Protein AF-A0A7C5Y2J5-F1 (afdb_monomer_lite)

pLDDT: mean 92.08, std 12.58, range [38.81, 98.62]

Secondary structure (DSSP, 8-state):
---------HHHHHHHHHHHHHHHHHHHHTTPPPPHHHHHHHHHHHHHHHHHHHHHHHHHHHHHHHHHHHHHHHHHHHHHHHHHHHHHHHHHHHHHHHHHHHHHHHHHHHHHHHHHHHHHHHHHHHH--

Foldseek 3Di:
DDDDCPPPPPVNVVVVLVVLLVVLVVCVVVVHDDDPVSVVSVVVVVVVVVVVVVVVVVVVVVVVVVVVVVVVVVVVVVVVVVVVVVVVVVVVVVVVVVVVVVVVVVVVVVVVVVVVVVVVVVVVVVVVD

Sequence (129 aa):
MTEYAHSVNIDVIGSILVGYAKKIVDKALRGETLSDWEIGFLLMETTRRILEIRLNVIEKRIGSLEEILKTRIEALEKELLSTERRIDSVEKELSAKIDSLLMRIDLIEKRIVKIEEELKRRDQEKSHS

Structure (mmCIF, N/CA/C/O backbone):
data_AF-A0A7C5Y2J5-F1
#
_entry.id   AF-A0A7C5Y2J5-F1
#
loop_
_atom_site.group_PDB
_atom_site.id
_atom_site.type_symbol
_atom_site.label_atom_id
_atom_site.label_alt_id
_atom_site.label_comp_id
_atom_site.label_asym_id
_atom_site.label_entity_id
_atom_site.label_seq_id
_atom_site.pdbx_PDB_ins_code
_atom_site.Cartn_x
_atom_site.Cartn_y
_atom_site.Cartn_z
_atom_site.occupancy
_atom_site.B_iso_or_equiv
_atom_site.auth_seq_id
_atom_site.auth_comp_id
_atom_site.auth_asym_id
_atom_site.auth_atom_id
_atom_site.pdbx_PDB_model_num
ATOM 1 N N . MET A 1 1 ? 51.098 14.872 -15.501 1.00 38.81 1 MET A N 1
ATOM 2 C CA . MET A 1 1 ? 50.510 14.685 -16.847 1.00 38.81 1 MET A CA 1
ATOM 3 C C . MET A 1 1 ? 49.154 14.018 -16.681 1.00 38.81 1 MET A C 1
ATOM 5 O O . MET A 1 1 ? 49.005 12.828 -16.911 1.00 38.81 1 MET A O 1
ATOM 9 N N . THR A 1 2 ? 48.193 14.781 -16.180 1.00 54.12 2 THR A N 1
ATOM 10 C CA . THR A 1 2 ? 46.863 14.323 -15.770 1.00 54.12 2 THR A CA 1
ATOM 11 C C . THR A 1 2 ? 45.929 15.486 -16.045 1.00 54.12 2 THR A C 1
ATOM 13 O O . THR A 1 2 ? 45.871 16.378 -15.215 1.00 54.12 2 THR A O 1
ATOM 16 N N . GLU A 1 3 ? 45.338 15.523 -17.242 1.00 46.19 3 GLU A N 1
ATOM 17 C CA . GLU A 1 3 ? 44.136 16.299 -17.612 1.00 46.19 3 GLU A CA 1
ATOM 18 C C . GLU A 1 3 ? 44.007 16.308 -19.142 1.00 46.19 3 GLU A C 1
ATOM 20 O O . GLU A 1 3 ? 44.460 17.224 -19.814 1.00 46.19 3 GLU A O 1
ATOM 25 N N . TYR A 1 4 ? 43.436 15.252 -19.726 1.00 47.38 4 TYR A N 1
ATOM 26 C CA . TYR A 1 4 ? 43.020 15.266 -21.140 1.00 47.38 4 TYR A CA 1
ATOM 27 C C . TYR A 1 4 ? 41.738 14.460 -21.393 1.00 47.38 4 TYR A C 1
ATOM 29 O O . TYR A 1 4 ? 41.468 14.039 -22.511 1.00 47.38 4 TYR A O 1
ATOM 37 N N . ALA A 1 5 ? 40.906 14.274 -20.368 1.00 44.81 5 ALA A N 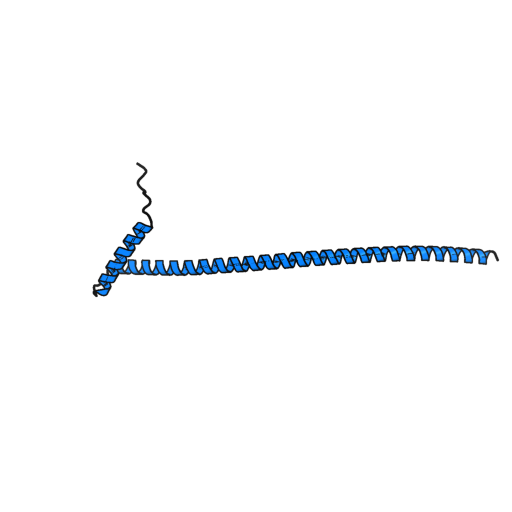1
ATOM 38 C CA . ALA A 1 5 ? 39.544 13.783 -20.548 1.00 44.81 5 ALA A CA 1
ATOM 39 C C . ALA A 1 5 ? 38.587 14.981 -20.527 1.00 44.81 5 ALA A C 1
ATOM 41 O O . ALA A 1 5 ? 37.831 15.173 -19.580 1.00 44.81 5 ALA A O 1
ATOM 42 N N . HIS A 1 6 ? 38.657 15.822 -21.565 1.00 53.53 6 HIS A N 1
ATOM 43 C CA . HIS A 1 6 ? 37.532 16.699 -21.880 1.00 53.53 6 HIS A CA 1
ATOM 44 C C . HIS A 1 6 ? 36.332 15.787 -22.138 1.00 53.53 6 HIS A C 1
ATOM 46 O O . HIS A 1 6 ? 36.401 14.901 -22.991 1.00 53.53 6 HIS A O 1
ATOM 52 N N . SER A 1 7 ? 35.267 15.966 -21.364 1.00 56.75 7 SER A N 1
ATOM 53 C CA . SER A 1 7 ? 34.000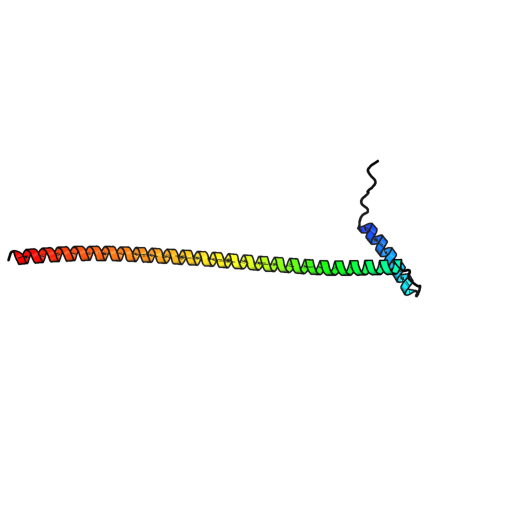 15.266 -21.532 1.00 56.75 7 SER A CA 1
ATOM 54 C C . SER A 1 7 ? 33.495 15.496 -22.953 1.00 56.75 7 SER A C 1
ATOM 56 O O . SER A 1 7 ? 32.953 16.550 -23.283 1.00 56.75 7 SER A O 1
ATOM 58 N N . VAL A 1 8 ? 33.702 14.516 -23.832 1.00 58.81 8 VAL A N 1
ATOM 59 C CA . VAL A 1 8 ? 33.073 14.542 -25.147 1.00 58.81 8 VAL A CA 1
ATOM 60 C C . VAL A 1 8 ? 31.572 14.544 -24.894 1.00 58.81 8 VAL A C 1
ATOM 62 O O . VAL A 1 8 ? 31.036 13.599 -24.314 1.00 58.81 8 VAL A O 1
ATOM 65 N N . ASN A 1 9 ? 30.906 15.634 -25.268 1.00 74.75 9 ASN A N 1
ATOM 66 C CA . ASN A 1 9 ? 29.471 15.753 -25.089 1.00 74.75 9 ASN A CA 1
ATOM 67 C C . ASN A 1 9 ? 28.784 14.632 -25.892 1.00 74.75 9 ASN A C 1
ATOM 69 O O . ASN A 1 9 ? 29.042 14.460 -27.087 1.00 74.75 9 ASN A O 1
ATOM 73 N N . ILE A 1 10 ? 27.925 13.867 -25.218 1.00 74.12 10 ILE A N 1
ATOM 74 C CA . ILE A 1 10 ? 27.131 12.773 -25.788 1.00 74.12 10 ILE A CA 1
ATOM 75 C C . ILE A 1 10 ? 26.363 13.245 -27.036 1.00 74.12 10 ILE A C 1
ATOM 77 O O . ILE A 1 10 ? 26.262 12.495 -28.007 1.00 74.12 10 ILE A O 1
ATOM 81 N N . ASP A 1 11 ? 25.936 14.509 -27.071 1.00 79.69 11 ASP A N 1
ATOM 82 C CA . ASP A 1 11 ? 25.232 15.118 -28.206 1.00 79.69 11 ASP A CA 1
ATOM 83 C C . ASP A 1 11 ? 26.109 15.227 -29.466 1.00 79.69 11 ASP A C 1
ATOM 85 O O . ASP A 1 11 ? 25.640 15.052 -30.597 1.00 79.69 11 ASP A O 1
ATOM 89 N N . VAL A 1 12 ? 27.410 15.478 -29.284 1.00 88.25 12 VAL A N 1
ATOM 90 C CA . VAL A 1 12 ? 28.382 15.564 -30.385 1.00 88.25 12 VAL A CA 1
ATOM 91 C C . VAL A 1 12 ? 28.640 14.175 -30.963 1.00 88.25 12 VAL A C 1
ATOM 93 O O . VAL A 1 12 ? 28.632 14.006 -32.183 1.00 88.25 12 VAL A O 1
ATOM 96 N N . ILE A 1 13 ? 28.795 13.162 -30.104 1.00 85.88 13 ILE A N 1
ATOM 97 C CA . ILE A 1 13 ? 28.926 11.761 -30.535 1.00 85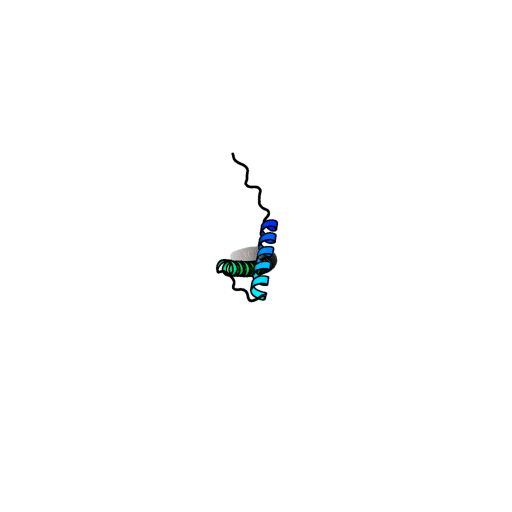.88 13 ILE A CA 1
ATOM 98 C C . ILE A 1 13 ? 27.660 11.322 -31.278 1.00 85.88 13 ILE A C 1
ATOM 100 O O . ILE A 1 13 ? 27.760 10.773 -32.374 1.00 85.88 13 ILE A O 1
ATOM 104 N N . GLY A 1 14 ? 26.477 11.623 -30.738 1.00 84.88 14 GLY A N 1
ATOM 105 C CA . GLY A 1 14 ? 25.197 11.309 -31.374 1.00 84.88 14 GLY A CA 1
ATOM 106 C C . GLY A 1 14 ? 25.076 11.911 -32.774 1.00 84.88 14 GLY A C 1
ATOM 107 O O . GLY A 1 14 ? 24.752 11.203 -33.727 1.00 84.88 14 GLY A O 1
ATOM 108 N N . SER A 1 15 ? 25.429 13.189 -32.932 1.00 88.75 15 SER A N 1
ATOM 109 C CA . SER A 1 15 ? 25.400 13.878 -34.230 1.00 88.75 15 SER A CA 1
ATOM 110 C C . SER A 1 15 ? 26.333 13.233 -35.264 1.00 88.75 15 SER A C 1
ATOM 112 O O . SER A 1 15 ? 25.963 13.077 -36.431 1.00 88.75 15 SER A O 1
ATOM 114 N N . ILE A 1 16 ? 27.527 12.803 -34.839 1.00 90.19 16 ILE A N 1
ATOM 115 C CA . ILE A 1 16 ? 28.478 12.083 -35.699 1.00 90.19 16 ILE A CA 1
ATOM 116 C C . ILE A 1 16 ? 27.899 10.726 -36.118 1.00 90.19 16 ILE A C 1
ATOM 118 O O . ILE A 1 16 ? 27.897 10.409 -37.310 1.00 90.19 16 ILE A O 1
ATOM 122 N N . LEU A 1 17 ? 27.371 9.944 -35.171 1.00 88.50 17 LEU A N 1
ATOM 123 C CA . LEU A 1 17 ? 26.793 8.622 -35.441 1.00 88.50 17 LEU A CA 1
ATOM 124 C C . LEU A 1 17 ? 25.600 8.711 -36.404 1.00 88.50 17 LEU A C 1
ATOM 126 O O . LEU A 1 17 ? 25.526 7.925 -37.347 1.00 88.50 17 LEU A O 1
ATOM 130 N N . VAL A 1 18 ? 24.724 9.708 -36.245 1.00 89.69 18 VAL A N 1
ATOM 131 C CA . VAL A 1 18 ? 23.612 9.973 -37.178 1.00 89.69 18 VAL A CA 1
ATOM 132 C C . VAL A 1 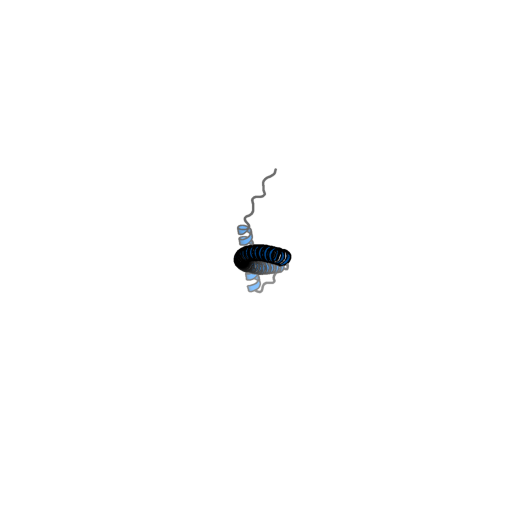18 ? 24.131 10.284 -38.584 1.00 89.69 18 VAL A C 1
ATOM 134 O O . VAL A 1 18 ? 23.600 9.775 -39.574 1.00 89.69 18 VAL A O 1
ATOM 137 N N . GLY A 1 19 ? 25.201 11.077 -38.690 1.00 91.81 19 GLY A N 1
ATOM 138 C CA . GLY A 1 19 ? 25.852 11.368 -39.966 1.00 91.81 19 GLY A CA 1
ATOM 139 C C . GLY A 1 19 ? 26.390 10.114 -40.665 1.00 91.81 19 GLY A C 1
ATOM 140 O O . GLY A 1 19 ? 26.216 9.964 -41.877 1.00 91.81 19 GLY A O 1
ATOM 141 N N . TYR A 1 20 ? 27.004 9.192 -39.918 1.00 92.94 20 TYR A N 1
ATOM 142 C CA . TYR A 1 20 ? 27.466 7.907 -40.455 1.00 92.94 20 TYR A CA 1
ATOM 143 C C . TYR A 1 20 ? 26.308 6.982 -40.833 1.00 92.94 20 TYR A C 1
ATOM 145 O O . TYR A 1 20 ? 26.324 6.426 -41.930 1.00 92.94 20 TYR A O 1
ATOM 153 N N . ALA A 1 21 ? 25.275 6.882 -39.993 1.00 91.62 21 ALA A N 1
ATOM 154 C CA . ALA A 1 21 ? 24.073 6.106 -40.288 1.00 91.62 21 ALA A CA 1
ATOM 155 C C . ALA A 1 21 ? 23.454 6.52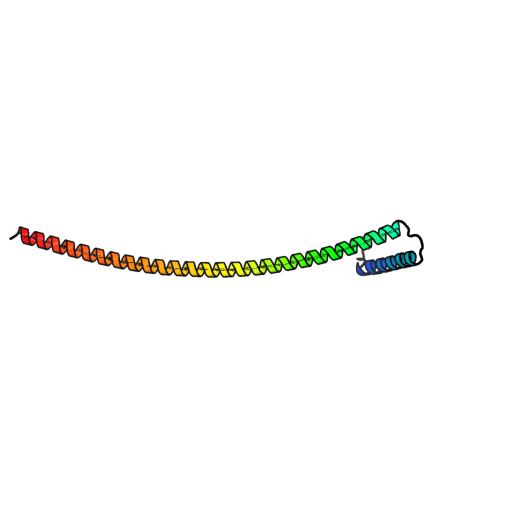6 -41.625 1.00 91.62 21 ALA A C 1
ATOM 157 O O . ALA A 1 21 ? 23.166 5.680 -42.469 1.00 91.62 21 ALA A O 1
ATOM 158 N N . LYS A 1 22 ? 23.330 7.840 -41.860 1.00 94.75 22 LYS A N 1
ATOM 159 C CA . LYS A 1 22 ? 22.797 8.382 -43.113 1.00 94.75 22 LYS A CA 1
ATOM 160 C C . LYS A 1 22 ? 23.631 7.964 -44.325 1.00 94.75 22 LYS A C 1
ATOM 162 O O . LYS A 1 22 ? 23.071 7.495 -45.306 1.00 94.75 22 LYS A O 1
ATOM 167 N N . LYS A 1 23 ? 24.962 8.059 -44.242 1.00 95.56 23 LYS A N 1
ATOM 168 C CA . LYS A 1 23 ? 25.859 7.639 -45.335 1.00 95.56 23 LYS A CA 1
ATOM 169 C C . LYS A 1 23 ? 25.717 6.152 -45.667 1.00 95.56 23 LYS A C 1
ATOM 171 O O . LYS A 1 23 ? 25.707 5.797 -46.843 1.00 95.56 23 LYS A O 1
ATOM 176 N N . ILE A 1 24 ? 25.597 5.305 -44.644 1.00 95.62 24 ILE A N 1
ATOM 177 C CA . ILE A 1 24 ? 25.411 3.857 -44.802 1.00 95.62 24 ILE A CA 1
ATOM 178 C C . ILE A 1 24 ? 24.061 3.562 -45.465 1.00 95.62 24 ILE A C 1
ATOM 180 O O . ILE A 1 24 ? 23.989 2.765 -46.398 1.00 95.62 24 ILE A O 1
ATOM 184 N N . VAL A 1 25 ? 22.995 4.239 -45.030 1.00 93.25 25 VAL A N 1
ATOM 185 C CA . VAL A 1 25 ? 21.662 4.098 -45.631 1.00 93.25 25 VAL A CA 1
ATOM 186 C C . VAL A 1 25 ? 21.663 4.568 -47.085 1.00 93.25 25 VAL A C 1
ATOM 188 O O . VAL A 1 25 ? 21.172 3.851 -47.949 1.00 93.25 25 VAL A O 1
ATOM 191 N N . ASP A 1 26 ? 22.267 5.717 -47.387 1.00 96.38 26 ASP A N 1
ATOM 192 C CA . ASP A 1 26 ? 22.358 6.235 -48.756 1.00 96.38 26 ASP A CA 1
ATOM 193 C C . ASP A 1 26 ? 23.134 5.274 -49.673 1.00 96.38 26 ASP A C 1
ATOM 195 O O . ASP A 1 26 ? 22.769 5.087 -50.832 1.00 96.38 26 ASP A O 1
ATOM 199 N N . LYS A 1 27 ? 24.192 4.638 -49.155 1.00 96.38 27 LYS A N 1
ATOM 200 C CA . LYS A 1 27 ? 24.947 3.586 -49.850 1.00 96.38 27 LYS A CA 1
ATOM 201 C C . LYS A 1 27 ? 24.070 2.367 -50.151 1.00 96.38 27 LYS A C 1
ATOM 203 O O . LYS A 1 27 ? 24.030 1.914 -51.293 1.00 96.38 27 LYS A O 1
ATOM 208 N N . ALA A 1 28 ? 23.310 1.897 -49.163 1.00 93.44 28 ALA A N 1
ATOM 209 C CA . ALA A 1 28 ? 22.368 0.794 -49.343 1.00 93.44 28 ALA A CA 1
ATOM 210 C C . ALA A 1 28 ? 21.274 1.124 -50.377 1.00 93.44 28 ALA A C 1
ATOM 212 O O . ALA A 1 28 ? 20.955 0.294 -51.225 1.00 93.44 28 ALA A O 1
ATOM 213 N N . LEU A 1 29 ? 20.739 2.352 -50.357 1.00 95.50 29 LEU A N 1
ATOM 214 C CA . LEU A 1 29 ? 19.722 2.820 -51.309 1.00 95.50 29 LEU A CA 1
ATOM 215 C C . LEU A 1 29 ? 20.234 2.889 -52.753 1.00 95.50 29 LEU A C 1
ATOM 217 O O . LEU A 1 29 ? 19.450 2.730 -53.686 1.00 95.50 29 LEU A O 1
ATOM 221 N N . ARG A 1 30 ? 21.540 3.094 -52.950 1.00 96.88 30 ARG A N 1
ATOM 222 C CA . ARG A 1 30 ? 22.186 3.024 -54.270 1.00 96.88 30 ARG A CA 1
ATOM 223 C C . ARG A 1 30 ? 22.443 1.590 -54.752 1.00 96.88 30 ARG A C 1
ATOM 225 O O . ARG A 1 30 ? 22.931 1.417 -55.864 1.00 96.88 30 ARG A O 1
ATOM 232 N N . GLY A 1 31 ? 22.112 0.573 -53.952 1.00 95.06 31 GLY A N 1
ATOM 233 C CA . GLY A 1 31 ? 22.337 -0.839 -54.279 1.00 95.06 31 GLY A CA 1
ATOM 234 C C . GLY A 1 31 ? 23.783 -1.302 -54.078 1.00 95.06 31 GLY A C 1
ATOM 235 O O . GLY A 1 31 ? 24.154 -2.373 -54.555 1.00 95.06 31 GLY A O 1
ATOM 236 N N . GLU A 1 32 ? 24.611 -0.513 -53.391 1.00 96.31 32 GLU A N 1
ATOM 237 C CA . GLU A 1 32 ? 25.985 -0.893 -53.065 1.00 96.31 32 GLU A CA 1
ATOM 238 C C . GLU A 1 32 ? 26.009 -1.900 -51.901 1.00 96.31 32 GLU A C 1
ATOM 240 O O . GLU A 1 32 ? 25.225 -1.808 -50.953 1.00 96.31 32 GLU A O 1
ATOM 245 N N . THR A 1 33 ? 26.949 -2.848 -51.930 1.00 94.69 33 THR A N 1
ATOM 246 C CA . THR A 1 33 ? 27.118 -3.825 -50.846 1.00 94.69 33 THR A CA 1
ATOM 247 C C . THR A 1 33 ? 27.620 -3.148 -49.570 1.00 94.69 33 THR A C 1
ATOM 249 O O . THR A 1 33 ? 28.621 -2.421 -49.590 1.00 94.69 33 THR A O 1
ATOM 252 N N . LEU A 1 34 ? 26.957 -3.424 -48.448 1.00 96.19 34 LEU A N 1
ATOM 253 C CA . LEU A 1 34 ? 27.415 -3.006 -47.126 1.00 96.19 34 LEU A CA 1
ATOM 254 C C . LEU A 1 34 ? 28.487 -3.962 -46.597 1.00 96.19 34 LEU A C 1
ATOM 256 O O . LEU A 1 34 ? 28.400 -5.171 -46.785 1.00 96.19 34 LEU A O 1
ATOM 260 N N . SER A 1 35 ? 29.484 -3.407 -45.917 1.00 96.25 35 SER A N 1
ATOM 261 C CA . SER A 1 35 ? 30.465 -4.172 -45.147 1.00 96.25 35 SER A CA 1
ATOM 262 C C . SER A 1 35 ? 29.864 -4.721 -43.850 1.00 96.25 35 SER A C 1
ATOM 264 O O . SER A 1 35 ? 28.908 -4.162 -43.309 1.00 96.25 35 SER A O 1
ATOM 266 N N . ASP A 1 36 ? 30.481 -5.766 -43.298 1.00 96.19 36 ASP A N 1
ATOM 267 C CA . ASP A 1 36 ? 30.058 -6.386 -42.035 1.00 96.19 36 ASP A CA 1
ATOM 268 C C . ASP A 1 36 ? 29.993 -5.381 -40.873 1.00 96.19 36 ASP A C 1
ATOM 270 O O . ASP A 1 36 ? 29.094 -5.450 -40.037 1.00 96.19 36 ASP A O 1
ATOM 274 N N . TRP A 1 37 ? 30.899 -4.396 -40.843 1.00 95.06 37 TRP A N 1
ATOM 275 C CA . TRP A 1 37 ? 30.865 -3.314 -39.855 1.00 95.06 37 TRP A CA 1
ATOM 276 C C . TRP A 1 37 ? 29.686 -2.358 -40.070 1.00 95.06 37 TRP A C 1
ATOM 278 O O . TRP A 1 37 ? 29.045 -1.965 -39.100 1.00 95.06 37 TRP A O 1
ATOM 288 N N . GLU A 1 38 ? 29.375 -1.981 -41.315 1.00 94.62 38 GLU A N 1
ATOM 289 C CA . GLU A 1 38 ? 28.213 -1.132 -41.620 1.00 94.62 38 GLU A CA 1
ATOM 290 C C . GLU A 1 38 ? 26.905 -1.832 -41.222 1.00 94.62 38 GLU A C 1
ATOM 292 O O . GLU A 1 38 ? 26.017 -1.205 -40.643 1.00 94.62 38 GLU A O 1
ATOM 297 N N . ILE A 1 39 ? 26.815 -3.145 -41.453 1.00 94.75 39 ILE A N 1
ATOM 298 C CA . ILE A 1 39 ? 25.694 -3.977 -40.997 1.00 94.75 39 ILE A CA 1
ATOM 299 C C . ILE A 1 39 ? 25.658 -4.035 -39.464 1.00 94.75 39 ILE A C 1
ATOM 301 O O . ILE A 1 39 ? 24.611 -3.790 -38.865 1.00 94.75 39 ILE A O 1
ATOM 305 N N . GLY A 1 40 ? 26.795 -4.306 -38.816 1.00 94.25 40 GLY A N 1
ATOM 306 C CA . GLY A 1 40 ? 26.916 -4.334 -37.357 1.00 94.25 40 GLY A CA 1
ATOM 307 C C . GLY A 1 40 ? 26.511 -3.010 -36.707 1.00 94.25 40 GLY A C 1
ATOM 308 O O . GLY A 1 40 ? 25.751 -3.001 -35.741 1.00 94.25 40 GLY A O 1
ATOM 309 N N . PHE A 1 41 ? 26.930 -1.887 -37.289 1.00 93.81 41 PHE A N 1
ATOM 310 C CA . PHE A 1 41 ? 26.535 -0.550 -36.865 1.00 93.81 41 PHE A CA 1
ATOM 311 C C . PHE A 1 41 ? 25.014 -0.351 -36.953 1.00 93.81 41 PHE A C 1
ATOM 313 O O . PHE A 1 41 ? 24.401 0.093 -35.983 1.00 93.81 41 PHE A O 1
ATOM 320 N N . LEU A 1 42 ? 24.380 -0.726 -38.071 1.00 92.38 42 LEU A N 1
ATOM 321 C CA . LEU A 1 42 ? 22.922 -0.629 -38.217 1.00 92.38 42 LEU A CA 1
ATOM 322 C C . LEU A 1 42 ? 22.171 -1.531 -37.224 1.00 92.38 42 LEU A C 1
ATOM 324 O O . LEU A 1 42 ? 21.136 -1.124 -36.689 1.00 92.38 42 LEU A O 1
ATOM 328 N N . LEU A 1 43 ? 22.686 -2.731 -36.941 1.00 92.69 43 LEU A N 1
ATOM 329 C CA . LEU A 1 43 ? 22.126 -3.633 -35.929 1.00 92.69 43 LEU A CA 1
ATOM 330 C C . LEU A 1 43 ? 22.234 -3.039 -34.521 1.00 92.69 43 LEU A C 1
ATOM 332 O O . LEU A 1 43 ? 21.260 -3.081 -33.763 1.00 92.69 43 LEU A O 1
ATOM 336 N N . MET A 1 44 ? 23.384 -2.456 -34.174 1.00 92.00 44 MET A N 1
ATOM 337 C CA . MET A 1 44 ? 23.586 -1.772 -32.895 1.00 92.00 44 MET A CA 1
ATOM 338 C C . MET A 1 44 ? 22.650 -0.573 -32.753 1.00 92.00 44 MET A C 1
ATOM 340 O O . MET A 1 44 ? 21.999 -0.438 -31.720 1.00 92.00 44 MET A O 1
ATOM 344 N N . GLU A 1 45 ? 22.514 0.251 -33.792 1.00 87.88 45 GLU A N 1
ATOM 345 C CA . GLU A 1 45 ? 21.633 1.422 -33.780 1.00 87.88 45 GLU A CA 1
ATOM 346 C C . GLU A 1 45 ? 20.152 1.024 -33.674 1.00 87.88 45 GLU A C 1
ATOM 348 O O . GLU A 1 45 ? 19.391 1.598 -32.892 1.00 87.88 45 GLU A O 1
ATOM 353 N N . THR A 1 46 ? 19.749 -0.030 -34.388 1.00 90.75 46 THR A N 1
ATOM 354 C CA . THR A 1 46 ? 18.399 -0.603 -34.281 1.00 90.75 46 THR A CA 1
ATOM 355 C C . THR A 1 46 ? 18.139 -1.126 -32.870 1.00 90.75 46 THR A C 1
ATOM 357 O O . THR A 1 46 ? 17.107 -0.822 -32.270 1.00 90.75 46 THR A O 1
ATOM 360 N N . THR A 1 47 ? 19.091 -1.871 -32.305 1.00 93.12 47 THR A N 1
ATOM 361 C CA . THR A 1 47 ? 18.987 -2.418 -30.947 1.00 93.12 47 THR A CA 1
ATOM 362 C C . THR A 1 47 ? 18.918 -1.300 -29.908 1.00 93.12 47 THR A C 1
ATOM 364 O O . THR A 1 47 ? 18.053 -1.342 -29.034 1.00 93.12 47 THR A O 1
ATOM 367 N N . ARG A 1 48 ? 19.755 -0.260 -30.035 1.00 92.31 48 ARG A N 1
ATOM 368 C CA . ARG A 1 48 ? 19.737 0.938 -29.182 1.00 92.31 48 ARG A CA 1
ATOM 369 C C . ARG A 1 48 ? 18.355 1.589 -29.186 1.00 92.31 48 ARG A C 1
ATOM 371 O O . ARG A 1 48 ? 17.792 1.826 -28.120 1.00 92.31 48 ARG A O 1
ATOM 378 N N . ARG A 1 49 ? 17.772 1.804 -30.370 1.00 91.12 49 ARG A N 1
ATOM 379 C CA . ARG A 1 49 ? 16.435 2.396 -30.520 1.00 91.12 49 ARG A CA 1
ATOM 380 C C . ARG A 1 49 ? 15.332 1.524 -29.918 1.00 91.12 49 ARG A C 1
ATOM 382 O O . ARG A 1 49 ? 14.423 2.043 -29.276 1.00 91.12 49 ARG A O 1
ATOM 389 N N . ILE A 1 50 ? 15.403 0.204 -30.092 1.00 95.75 50 ILE A N 1
ATOM 390 C CA . ILE A 1 50 ? 14.454 -0.733 -29.469 1.00 95.75 50 ILE A CA 1
ATOM 391 C C . ILE A 1 50 ? 14.557 -0.670 -27.940 1.00 95.75 50 ILE A C 1
ATOM 393 O O . ILE A 1 50 ? 13.528 -0.645 -27.264 1.00 95.75 50 ILE A O 1
ATOM 397 N N . LEU A 1 51 ? 15.773 -0.633 -27.388 1.00 97.88 51 LEU A N 1
ATOM 398 C CA . LEU A 1 51 ? 15.988 -0.511 -25.945 1.00 97.88 51 LEU A CA 1
ATOM 399 C C . LEU A 1 51 ? 15.420 0.800 -25.401 1.00 97.88 51 LEU A C 1
ATOM 401 O O . LEU A 1 51 ? 14.707 0.769 -24.405 1.00 97.88 51 LEU A O 1
ATOM 405 N N . GLU A 1 52 ? 15.652 1.918 -26.086 1.00 95.31 52 GLU A N 1
ATOM 406 C CA . GLU A 1 52 ? 15.102 3.230 -25.729 1.00 95.31 52 GLU A CA 1
ATOM 407 C C . GLU A 1 52 ? 13.564 3.213 -25.689 1.00 95.31 52 GLU A C 1
ATOM 409 O O . GLU A 1 52 ? 12.950 3.652 -24.719 1.00 95.31 52 GLU A O 1
ATOM 414 N N . ILE A 1 53 ? 12.919 2.610 -26.694 1.00 96.88 53 ILE A N 1
ATOM 415 C CA . ILE A 1 53 ? 11.459 2.436 -26.709 1.00 96.88 53 ILE A CA 1
ATOM 416 C C . ILE A 1 53 ? 10.995 1.583 -25.521 1.00 96.88 53 ILE A C 1
ATOM 418 O O . ILE A 1 53 ? 10.033 1.944 -24.843 1.00 96.88 53 ILE A O 1
ATOM 422 N N . ARG A 1 54 ? 11.659 0.451 -25.250 1.00 98.00 54 ARG A N 1
ATOM 423 C CA . ARG A 1 54 ? 11.284 -0.436 -24.137 1.00 98.00 54 ARG A CA 1
ATOM 424 C C . ARG A 1 54 ? 11.474 0.236 -22.780 1.00 98.00 54 ARG A C 1
ATOM 426 O O . ARG A 1 54 ? 10.617 0.051 -21.921 1.00 98.00 54 ARG A O 1
ATOM 433 N N . LEU A 1 55 ? 12.539 1.016 -22.601 1.00 98.19 55 LEU A N 1
ATOM 434 C CA . LEU A 1 55 ? 12.782 1.802 -21.390 1.00 98.19 55 LEU A CA 1
ATOM 435 C C . LEU A 1 55 ? 11.671 2.828 -21.175 1.00 98.19 55 LEU A C 1
ATOM 437 O O . LEU A 1 55 ? 11.028 2.792 -20.133 1.00 98.19 55 LEU A O 1
ATOM 441 N N . ASN A 1 56 ? 11.335 3.616 -22.198 1.00 97.88 56 ASN A N 1
ATOM 442 C CA . ASN A 1 56 ? 10.230 4.578 -22.133 1.00 97.88 56 ASN A CA 1
ATOM 443 C C . ASN A 1 56 ? 8.889 3.914 -21.759 1.00 97.88 56 ASN A C 1
ATOM 445 O O . ASN A 1 56 ? 8.076 4.475 -21.022 1.00 97.88 56 ASN A O 1
ATOM 449 N N . VAL A 1 57 ? 8.622 2.707 -22.271 1.00 98.31 57 VAL A N 1
ATOM 450 C CA . VAL A 1 57 ? 7.422 1.934 -21.904 1.00 98.31 57 VAL A CA 1
ATOM 451 C C . VAL A 1 57 ? 7.479 1.473 -20.447 1.00 98.31 57 VAL A C 1
ATOM 453 O O . VAL A 1 57 ? 6.464 1.527 -19.752 1.00 98.31 57 VAL A O 1
ATOM 456 N N . ILE A 1 58 ? 8.639 1.010 -19.977 1.00 98.31 58 ILE A N 1
ATOM 457 C CA . ILE A 1 58 ? 8.838 0.582 -18.587 1.00 98.31 58 ILE A CA 1
ATOM 458 C C . ILE A 1 58 ? 8.665 1.766 -17.633 1.00 98.31 58 ILE A C 1
ATOM 460 O O . ILE A 1 58 ? 7.905 1.637 -16.680 1.00 98.31 58 ILE A O 1
ATOM 464 N N . GLU A 1 59 ? 9.271 2.918 -17.916 1.00 98.44 59 GLU A N 1
ATOM 465 C CA . GLU A 1 59 ? 9.127 4.142 -17.117 1.00 98.44 59 GLU A CA 1
ATOM 466 C C . GLU A 1 59 ? 7.660 4.554 -16.976 1.00 98.44 59 GLU A C 1
ATOM 468 O O . GLU A 1 59 ? 7.172 4.759 -15.867 1.00 98.44 59 GLU A O 1
ATOM 473 N N . LYS A 1 60 ? 6.904 4.568 -18.083 1.00 98.25 60 LYS A N 1
ATOM 474 C CA . LYS A 1 60 ? 5.461 4.862 -18.052 1.00 98.25 60 LYS A CA 1
ATOM 475 C C . LYS A 1 60 ? 4.671 3.867 -17.202 1.00 98.25 60 LYS A C 1
ATOM 477 O O . LYS A 1 60 ? 3.746 4.261 -16.490 1.00 98.25 60 LYS A O 1
ATOM 482 N N . ARG A 1 61 ? 5.006 2.575 -17.283 1.00 98.38 61 ARG A N 1
ATOM 483 C CA . ARG A 1 61 ? 4.361 1.531 -16.471 1.00 98.38 61 ARG A CA 1
ATOM 484 C C . ARG A 1 61 ? 4.691 1.687 -14.991 1.00 98.38 61 ARG A C 1
ATOM 486 O O . ARG A 1 61 ? 3.789 1.520 -14.180 1.00 98.38 61 ARG A O 1
ATOM 493 N N . ILE A 1 62 ? 5.939 2.010 -14.658 1.00 98.44 62 ILE A N 1
ATOM 494 C CA . ILE A 1 62 ? 6.368 2.277 -13.282 1.00 98.44 62 ILE A CA 1
ATOM 495 C C . ILE A 1 62 ? 5.605 3.483 -12.733 1.00 98.44 62 ILE A C 1
ATOM 497 O O . ILE A 1 62 ? 4.921 3.325 -11.730 1.00 98.44 62 ILE A O 1
ATOM 501 N N . GLY A 1 63 ? 5.584 4.614 -13.444 1.00 98.44 63 GLY A N 1
ATOM 502 C CA . GLY A 1 63 ? 4.836 5.796 -12.999 1.00 98.44 63 GLY A CA 1
ATOM 503 C C . GLY A 1 63 ? 3.334 5.531 -12.829 1.00 98.44 63 GLY A C 1
ATOM 504 O O . GLY A 1 63 ? 2.719 5.975 -11.865 1.00 98.44 63 GLY A O 1
ATOM 505 N N . SER A 1 64 ? 2.734 4.721 -13.709 1.00 98.31 64 SER A N 1
ATOM 506 C CA . SER A 1 64 ? 1.327 4.312 -13.553 1.00 98.31 64 SER A CA 1
ATOM 507 C C . SER A 1 64 ? 1.105 3.449 -12.304 1.00 98.31 64 SER A C 1
ATOM 509 O O . SER A 1 64 ? 0.093 3.596 -11.623 1.00 98.31 64 SER A O 1
ATOM 511 N N . LEU A 1 65 ? 2.031 2.533 -11.999 1.00 98.56 65 LEU A N 1
ATOM 512 C CA . LEU A 1 65 ? 1.963 1.697 -10.799 1.00 98.56 65 LEU A CA 1
ATOM 513 C C . LEU A 1 65 ? 2.151 2.522 -9.523 1.00 98.56 65 LEU A C 1
ATOM 515 O O . LEU A 1 65 ? 1.447 2.269 -8.548 1.00 98.56 65 LEU A O 1
ATOM 519 N N . GLU A 1 66 ? 3.050 3.504 -9.533 1.00 98.56 66 GLU A N 1
ATOM 520 C CA . GLU A 1 66 ? 3.271 4.424 -8.413 1.00 98.56 66 GLU A CA 1
ATOM 521 C C . GLU A 1 66 ? 2.000 5.213 -8.079 1.00 98.56 66 GLU A C 1
ATOM 523 O O . GLU A 1 66 ? 1.569 5.213 -6.926 1.00 98.56 66 GLU A O 1
ATOM 528 N N . GLU A 1 67 ? 1.332 5.791 -9.081 1.00 98.50 67 GLU A N 1
ATOM 529 C CA . GLU A 1 67 ? 0.074 6.524 -8.880 1.00 98.50 67 GLU A CA 1
ATOM 530 C C . GLU A 1 67 ? -1.064 5.620 -8.375 1.00 98.50 67 GLU A C 1
ATOM 532 O O . GLU A 1 67 ? -1.816 5.993 -7.468 1.00 98.50 67 GLU A O 1
ATOM 537 N N . ILE A 1 68 ? -1.174 4.395 -8.906 1.00 98.50 68 ILE A N 1
ATOM 538 C CA . ILE A 1 68 ? -2.152 3.408 -8.420 1.00 98.50 68 ILE A CA 1
ATOM 539 C C . ILE A 1 68 ? -1.880 3.057 -6.955 1.00 98.50 68 ILE A C 1
ATOM 541 O O . ILE A 1 68 ? -2.813 3.012 -6.151 1.00 98.50 68 ILE A O 1
ATOM 545 N N . LEU A 1 69 ? -0.622 2.792 -6.596 1.00 98.56 69 LEU A N 1
ATOM 546 C CA . LEU A 1 69 ? -0.249 2.447 -5.226 1.00 98.56 69 LEU A CA 1
ATOM 547 C C . LEU A 1 69 ? -0.520 3.604 -4.269 1.00 98.56 69 LEU A C 1
ATOM 549 O O . LEU A 1 69 ? -1.142 3.381 -3.234 1.00 98.56 69 LEU A O 1
ATOM 553 N N . LYS A 1 70 ? -0.145 4.829 -4.643 1.00 98.62 70 LYS A N 1
ATOM 554 C CA . LYS A 1 70 ? -0.433 6.039 -3.867 1.00 98.62 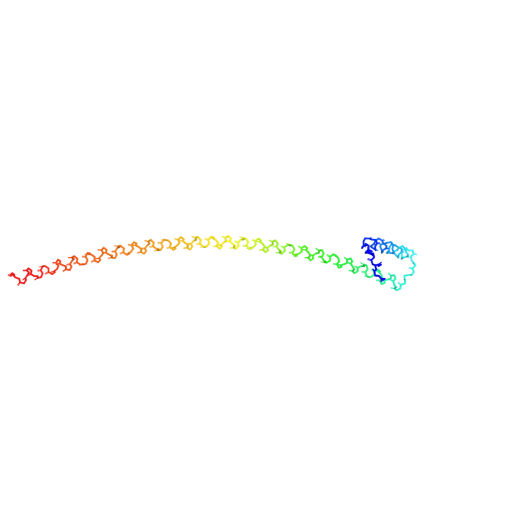70 LYS A CA 1
ATOM 555 C C . LYS A 1 70 ? -1.931 6.194 -3.605 1.00 98.62 70 LYS A C 1
ATOM 557 O O . LYS A 1 70 ? -2.344 6.306 -2.456 1.00 98.62 70 LYS A O 1
ATOM 562 N N . THR A 1 71 ? -2.750 6.081 -4.650 1.00 98.44 71 THR A N 1
ATOM 563 C CA . THR A 1 71 ? -4.214 6.178 -4.535 1.00 98.44 71 THR A CA 1
ATOM 564 C C . THR A 1 71 ? -4.788 5.102 -3.607 1.00 98.44 71 THR A C 1
ATOM 566 O O . THR A 1 71 ? -5.676 5.376 -2.800 1.00 98.44 71 THR A O 1
ATOM 569 N N . ARG A 1 72 ? -4.286 3.861 -3.695 1.00 98.50 72 ARG A N 1
ATOM 570 C CA . ARG A 1 72 ? -4.734 2.763 -2.822 1.00 98.50 72 ARG A CA 1
ATOM 571 C C . ARG A 1 72 ? -4.322 2.974 -1.369 1.00 98.50 72 ARG A C 1
ATOM 573 O O . ARG A 1 72 ? -5.116 2.656 -0.489 1.00 98.50 72 ARG A O 1
ATOM 580 N N . ILE A 1 73 ? -3.124 3.497 -1.119 1.00 98.62 73 ILE A N 1
ATOM 581 C CA . ILE A 1 73 ? -2.656 3.823 0.233 1.00 98.62 73 ILE A CA 1
ATOM 582 C C . ILE A 1 73 ? -3.547 4.908 0.843 1.00 98.62 73 ILE A C 1
ATOM 584 O O . ILE A 1 73 ? -4.096 4.692 1.917 1.00 98.62 73 ILE A O 1
ATOM 588 N N . GLU A 1 74 ? -3.800 6.005 0.125 1.00 98.50 74 GLU A N 1
ATOM 589 C CA . GLU A 1 74 ? -4.676 7.085 0.602 1.00 98.50 74 GLU A CA 1
ATOM 590 C C . GLU A 1 74 ? -6.110 6.600 0.893 1.00 98.50 74 GLU A C 1
ATOM 592 O O . GLU A 1 74 ? -6.762 7.065 1.831 1.00 98.50 74 GLU A O 1
ATOM 597 N N . ALA A 1 75 ? -6.629 5.664 0.090 1.00 98.38 75 ALA A N 1
ATOM 598 C CA . ALA A 1 75 ? -7.935 5.056 0.333 1.00 98.38 75 ALA A CA 1
ATOM 599 C C . ALA A 1 75 ? -7.939 4.205 1.614 1.00 98.38 75 ALA A C 1
ATOM 601 O O . ALA A 1 75 ? -8.832 4.366 2.448 1.00 98.38 75 ALA A O 1
ATOM 602 N N . LEU A 1 76 ? -6.923 3.355 1.800 1.00 98.56 76 LEU A N 1
ATOM 603 C CA . LEU A 1 76 ? -6.777 2.521 2.996 1.00 98.56 76 LEU A CA 1
ATOM 604 C C . LEU A 1 76 ? -6.598 3.361 4.266 1.00 98.56 76 LEU A C 1
ATOM 606 O O . LEU A 1 76 ? -7.197 3.046 5.290 1.00 98.56 76 LEU A O 1
ATOM 610 N N . GLU A 1 77 ? -5.837 4.455 4.206 1.00 98.50 77 GLU A N 1
ATOM 611 C CA . GLU A 1 77 ? -5.679 5.388 5.329 1.00 98.50 77 GLU A CA 1
ATOM 612 C C . GLU A 1 77 ? -7.023 6.000 5.750 1.00 98.50 77 GLU A C 1
ATOM 614 O O . GLU A 1 77 ? -7.341 6.064 6.939 1.00 98.50 77 GLU A O 1
ATOM 619 N N . LYS A 1 78 ? -7.863 6.402 4.787 1.00 98.38 78 LYS A N 1
ATOM 620 C CA . LYS A 1 78 ? -9.205 6.936 5.077 1.00 98.38 78 LYS A CA 1
ATOM 621 C C . LYS A 1 78 ? -10.128 5.885 5.688 1.00 98.38 78 LYS A C 1
ATOM 623 O O . LYS A 1 78 ? -10.873 6.200 6.618 1.00 98.38 78 LYS A O 1
ATOM 628 N N . GLU A 1 79 ? -10.096 4.657 5.176 1.00 98.44 79 GLU A N 1
ATOM 629 C CA . GLU A 1 79 ? -10.879 3.545 5.725 1.00 98.44 79 GLU A CA 1
ATOM 630 C C . GLU A 1 79 ? -10.438 3.188 7.150 1.00 98.44 79 GLU A C 1
ATOM 632 O O . GLU A 1 79 ? -11.289 2.955 8.016 1.00 98.44 79 GLU A O 1
ATOM 637 N N . LEU A 1 80 ? -9.130 3.215 7.419 1.00 98.56 80 LEU A N 1
ATOM 638 C CA . LEU A 1 80 ? -8.576 2.976 8.748 1.00 98.56 80 LEU A CA 1
ATOM 639 C C . LEU A 1 80 ? -9.042 4.048 9.739 1.00 98.56 80 LEU A C 1
ATOM 641 O O . LEU A 1 80 ? -9.655 3.706 10.747 1.00 98.56 80 LEU A O 1
ATOM 645 N N . LEU A 1 81 ? -8.886 5.333 9.402 1.00 98.44 81 LEU A N 1
ATOM 646 C CA . LEU A 1 81 ? -9.362 6.449 10.233 1.00 98.44 81 LEU A CA 1
ATOM 647 C C . LEU A 1 81 ? -10.878 6.389 10.484 1.00 98.44 81 LEU A C 1
ATOM 649 O O . LEU A 1 81 ? -11.365 6.737 11.561 1.00 98.44 81 LEU A O 1
ATOM 653 N N . SER A 1 82 ? -11.660 5.968 9.485 1.00 98.31 82 SER A N 1
ATOM 654 C CA . SER A 1 82 ? -13.103 5.769 9.652 1.00 98.31 82 SER A CA 1
ATOM 655 C C . SER A 1 82 ? -13.409 4.628 10.623 1.00 98.31 82 SER A C 1
ATOM 657 O O . SER A 1 82 ? -14.321 4.749 11.444 1.00 98.31 82 SER A O 1
ATOM 659 N N . THR A 1 83 ? -12.642 3.542 10.551 1.00 98.38 83 THR A N 1
ATOM 660 C CA . THR A 1 83 ? -12.786 2.380 11.431 1.00 98.38 83 THR A CA 1
ATOM 661 C C . THR A 1 83 ? -12.399 2.720 12.867 1.00 98.38 83 THR A C 1
ATOM 663 O O . THR A 1 83 ? -13.172 2.416 13.771 1.00 98.38 83 THR A O 1
ATOM 666 N N . GLU A 1 84 ? -11.291 3.432 13.078 1.00 98.38 84 GLU A N 1
ATOM 667 C CA . GLU A 1 84 ? -10.871 3.933 14.395 1.00 98.38 84 GLU A CA 1
ATOM 668 C C . GLU A 1 84 ? -11.972 4.775 15.048 1.00 98.38 84 GLU A C 1
ATOM 670 O O . GLU A 1 84 ? -12.403 4.484 16.159 1.00 98.38 84 GLU A O 1
ATOM 675 N N . ARG A 1 85 ? -12.556 5.734 14.315 1.00 98.31 85 ARG A N 1
ATOM 676 C CA . ARG A 1 85 ? -13.673 6.549 14.832 1.00 98.31 85 ARG A CA 1
ATOM 677 C C . ARG A 1 85 ? -14.899 5.722 15.217 1.00 98.31 85 ARG A C 1
ATOM 679 O O . ARG A 1 85 ? -15.616 6.076 16.153 1.00 98.31 85 ARG A O 1
ATOM 686 N N . ARG A 1 86 ? -15.189 4.650 14.473 1.00 98.25 86 ARG A N 1
ATOM 687 C CA . ARG A 1 86 ? -16.296 3.737 14.794 1.00 98.25 86 ARG A CA 1
ATOM 688 C C . ARG A 1 86 ? -15.994 2.934 16.054 1.00 98.25 86 ARG A C 1
ATOM 690 O O . ARG A 1 86 ? -16.903 2.766 16.862 1.00 98.25 86 ARG A O 1
ATOM 697 N N . ILE A 1 87 ? -14.755 2.477 16.223 1.00 98.44 87 ILE A N 1
ATOM 698 C CA . ILE A 1 87 ? -14.297 1.793 17.438 1.00 98.44 87 ILE A CA 1
ATOM 699 C C . ILE A 1 87 ? -14.439 2.733 18.638 1.00 98.44 87 ILE A C 1
ATOM 701 O O . ILE A 1 87 ? -15.173 2.390 19.560 1.00 98.44 87 ILE A O 1
ATOM 705 N N . ASP A 1 88 ? -13.900 3.953 18.567 1.00 98.62 88 ASP A N 1
ATOM 706 C CA . ASP A 1 88 ? -14.025 4.960 19.632 1.00 98.62 88 ASP A CA 1
ATOM 707 C C . ASP A 1 88 ? -15.491 5.222 20.018 1.00 98.62 88 ASP A C 1
ATOM 709 O O . ASP A 1 88 ? -15.837 5.393 21.190 1.00 98.62 88 ASP A O 1
ATOM 713 N N . SER A 1 89 ? -16.382 5.285 19.022 1.00 98.44 89 SER A N 1
ATOM 714 C CA . SER A 1 89 ? -17.814 5.484 19.254 1.00 98.44 89 SER A CA 1
ATOM 715 C C . SER A 1 89 ? -18.443 4.300 19.986 1.00 98.44 89 SER A C 1
ATOM 717 O O . SER A 1 89 ? -19.229 4.507 20.911 1.00 98.44 89 SER A O 1
ATOM 719 N N . VAL A 1 90 ? -18.114 3.071 19.581 1.00 98.62 90 VAL A N 1
ATOM 720 C CA . VAL A 1 90 ? -18.613 1.847 20.222 1.00 98.62 90 VAL A CA 1
ATOM 721 C C . VAL A 1 90 ? -18.076 1.730 21.648 1.00 98.62 90 VAL A C 1
ATOM 723 O O . VAL A 1 90 ? -18.842 1.423 22.557 1.00 98.62 90 VAL A O 1
ATOM 726 N N . GLU A 1 91 ? -16.798 2.031 21.874 1.00 98.62 91 GLU A N 1
ATOM 727 C CA . GLU A 1 91 ? -16.182 2.021 23.205 1.00 98.62 91 GLU A CA 1
ATOM 728 C C . GLU A 1 91 ? -16.854 3.011 24.161 1.00 98.62 91 GLU A C 1
ATOM 730 O O . GLU A 1 91 ? -17.158 2.663 25.307 1.00 98.62 91 GLU A O 1
ATOM 735 N N . LYS A 1 92 ? -17.157 4.226 23.686 1.00 98.50 92 LYS A N 1
ATOM 736 C CA . LYS A 1 92 ? -17.894 5.232 24.468 1.00 98.50 92 LYS A CA 1
ATOM 737 C C . LYS A 1 92 ? -19.314 4.781 24.791 1.00 98.50 92 LYS A C 1
ATOM 739 O O . LYS A 1 92 ? -19.757 4.934 25.928 1.00 98.50 92 LYS A O 1
ATOM 744 N N . GLU A 1 93 ? -20.028 4.221 23.816 1.00 98.56 93 GLU A N 1
ATOM 745 C CA . GLU A 1 93 ? -21.394 3.731 24.023 1.00 98.56 93 GLU A CA 1
ATOM 746 C C . GLU A 1 93 ? -21.431 2.562 25.017 1.00 98.56 93 GLU A C 1
ATOM 748 O O . GLU A 1 93 ? -22.289 2.523 25.902 1.00 98.56 93 GLU A O 1
ATOM 753 N N . LEU A 1 94 ? -20.487 1.623 24.903 1.00 98.56 94 LEU A N 1
ATOM 754 C CA . LEU A 1 94 ? -20.369 0.497 25.825 1.00 98.56 94 LEU A CA 1
ATOM 755 C C . LEU A 1 94 ? -20.002 0.958 27.233 1.00 98.56 94 LEU A C 1
ATOM 757 O O . LEU A 1 94 ? -20.649 0.515 28.179 1.00 98.56 94 LEU A O 1
ATOM 761 N N . SER A 1 95 ? -19.047 1.879 27.375 1.00 98.50 95 SER A N 1
ATOM 762 C CA . SER A 1 95 ? -18.696 2.470 28.674 1.00 98.50 95 SER A CA 1
ATOM 763 C C . SER A 1 95 ? -19.918 3.106 29.341 1.00 98.50 95 SER A C 1
ATOM 765 O O . SER A 1 95 ? -20.255 2.760 30.469 1.00 98.50 95 SER A O 1
ATOM 767 N N . ALA A 1 96 ? -20.678 3.927 28.607 1.00 98.56 96 ALA A N 1
ATOM 768 C CA . ALA A 1 96 ? -21.892 4.552 29.133 1.00 98.56 96 ALA A CA 1
ATOM 769 C C . ALA A 1 96 ? -22.976 3.528 29.530 1.00 98.56 96 ALA A C 1
ATOM 771 O O . ALA A 1 96 ? -23.674 3.699 30.534 1.00 98.56 96 ALA A O 1
ATOM 772 N N . LYS A 1 97 ? -23.130 2.444 28.757 1.00 98.50 97 LYS A N 1
ATOM 773 C CA . LYS A 1 97 ? -24.050 1.345 29.092 1.00 98.50 97 LYS A CA 1
ATOM 774 C C . LYS A 1 97 ? -23.604 0.590 30.343 1.00 98.50 97 LYS A C 1
ATOM 776 O O . LYS A 1 97 ? -24.459 0.250 31.159 1.00 98.50 97 LYS A O 1
ATOM 781 N N . ILE A 1 98 ? -22.305 0.343 30.502 1.00 98.62 98 ILE A N 1
ATOM 782 C CA . ILE A 1 98 ? -21.734 -0.294 31.695 1.00 98.62 98 ILE A CA 1
ATOM 783 C C . ILE A 1 98 ? -21.983 0.585 32.921 1.00 98.62 98 ILE A C 1
ATOM 785 O O . ILE A 1 98 ? -22.550 0.092 33.893 1.00 98.62 98 ILE A O 1
ATOM 789 N N . ASP A 1 99 ? -21.682 1.882 32.849 1.00 98.56 99 ASP A N 1
ATOM 790 C CA . ASP A 1 99 ? -21.928 2.826 33.947 1.00 98.56 99 ASP A CA 1
ATOM 791 C C . ASP A 1 99 ? -23.411 2.855 34.347 1.00 98.56 99 ASP A C 1
ATOM 793 O O . ASP A 1 99 ? -23.760 2.794 35.528 1.00 98.56 99 ASP A O 1
ATOM 797 N N . SER A 1 100 ? -24.314 2.871 33.361 1.00 98.50 100 SER A N 1
ATOM 798 C CA . SER A 1 100 ? -25.758 2.810 33.607 1.00 98.50 100 SER A CA 1
ATOM 799 C C . SER A 1 100 ? -26.188 1.504 34.287 1.00 98.50 100 SER A C 1
ATOM 801 O O . SER A 1 100 ? -27.038 1.520 35.183 1.00 98.50 100 SER A O 1
ATOM 803 N N . LEU A 1 101 ? -25.616 0.365 33.884 1.00 98.56 101 LEU A N 1
ATOM 804 C CA . LEU A 1 101 ? -25.888 -0.927 34.514 1.00 98.56 101 LEU A CA 1
ATOM 805 C C . LEU A 1 101 ? -25.360 -0.978 35.949 1.00 98.56 101 LEU A C 1
ATOM 807 O O . LEU A 1 101 ? -26.091 -1.447 36.819 1.00 98.56 101 LEU A O 1
ATOM 811 N N . LEU A 1 102 ? -24.161 -0.449 36.209 1.00 98.50 102 LEU A N 1
ATOM 812 C CA . LEU A 1 102 ? -23.593 -0.353 37.555 1.00 98.50 102 LEU A CA 1
ATOM 813 C C . LEU A 1 102 ? -24.508 0.454 38.484 1.00 98.50 102 LEU A C 1
ATOM 815 O O . LEU A 1 102 ? -24.904 -0.045 39.531 1.00 98.50 102 LEU A O 1
ATOM 819 N N . MET A 1 103 ? -24.985 1.627 38.051 1.00 98.44 103 MET A N 1
ATOM 820 C CA . MET A 1 103 ? -25.939 2.421 38.842 1.00 98.44 103 MET A CA 1
ATOM 821 C C . MET A 1 103 ? -27.242 1.667 39.147 1.00 98.44 103 MET A C 1
ATOM 823 O O . MET A 1 103 ? -27.828 1.813 40.224 1.00 98.44 103 MET A O 1
ATOM 827 N N . ARG A 1 104 ? -27.736 0.870 38.191 1.00 98.44 104 ARG A N 1
ATOM 828 C CA . ARG A 1 104 ? -28.937 0.048 38.393 1.00 98.44 104 ARG A CA 1
ATOM 829 C C . ARG A 1 104 ? -28.685 -1.086 39.381 1.00 98.44 104 ARG A C 1
ATOM 831 O O . ARG A 1 104 ? -29.581 -1.369 40.175 1.00 98.44 104 ARG A O 1
ATOM 838 N N . ILE A 1 105 ? -27.511 -1.712 39.332 1.00 98.50 105 ILE A N 1
ATOM 839 C CA . ILE A 1 105 ? -27.092 -2.743 40.288 1.00 98.50 105 ILE A CA 1
ATOM 840 C C . ILE A 1 105 ? -27.017 -2.137 41.691 1.00 98.50 105 ILE A C 1
ATOM 842 O O . ILE A 1 105 ? -27.718 -2.628 42.572 1.00 98.50 105 ILE A O 1
ATOM 846 N N . ASP A 1 106 ? -26.334 -1.004 41.870 1.00 98.50 106 ASP A N 1
ATOM 847 C CA . ASP A 1 106 ? -26.237 -0.306 43.162 1.00 98.50 106 ASP A CA 1
ATOM 848 C C . ASP A 1 106 ? -27.620 0.019 43.755 1.00 98.50 106 ASP A C 1
ATOM 850 O O . ASP A 1 106 ? -27.861 -0.089 44.961 1.00 98.50 106 ASP A O 1
ATOM 854 N N . LEU A 1 107 ? -28.568 0.439 42.909 1.00 98.44 107 LEU A N 1
ATOM 855 C CA . LEU A 1 107 ? -29.936 0.725 43.340 1.00 98.44 107 LEU A CA 1
ATOM 856 C C . LEU A 1 107 ? -30.680 -0.547 43.770 1.00 98.44 107 LEU A C 1
ATOM 858 O O . LEU A 1 107 ? -31.443 -0.515 44.739 1.00 98.44 107 LEU A O 1
ATOM 862 N N . ILE A 1 108 ? -30.495 -1.650 43.043 1.00 98.50 108 ILE A N 1
ATOM 863 C CA . ILE A 1 108 ? -31.085 -2.948 43.385 1.00 98.50 108 ILE A CA 1
ATOM 864 C C . ILE A 1 108 ? -30.501 -3.454 44.705 1.00 98.50 108 ILE A C 1
ATOM 866 O O . ILE A 1 108 ? -31.277 -3.832 45.580 1.00 98.50 108 ILE A O 1
ATOM 870 N N . GLU A 1 109 ? -29.184 -3.385 44.892 1.00 98.38 109 GLU A N 1
ATOM 871 C CA . GLU A 1 109 ? -28.514 -3.770 46.139 1.00 98.38 109 GLU A CA 1
ATOM 872 C C . GLU A 1 109 ? -29.067 -2.991 47.336 1.00 98.38 109 GLU A C 1
ATOM 874 O O . GLU A 1 109 ? -29.496 -3.590 48.322 1.00 98.38 109 GLU A O 1
ATOM 879 N N . LYS A 1 110 ? -29.194 -1.661 47.224 1.00 98.12 110 LYS A N 1
ATOM 880 C CA . LYS A 1 110 ? -29.807 -0.827 48.276 1.00 98.12 110 LYS A CA 1
ATOM 881 C C . LYS A 1 110 ? -31.241 -1.244 48.606 1.00 98.12 110 LYS A C 1
ATOM 883 O O . LYS A 1 110 ? -31.641 -1.226 49.770 1.00 98.12 110 LYS A O 1
ATOM 888 N N . ARG A 1 111 ? -32.037 -1.603 47.593 1.00 98.19 111 ARG A N 1
ATOM 889 C CA . ARG A 1 111 ? -33.414 -2.082 47.797 1.00 98.19 111 ARG A CA 1
ATOM 890 C C . ARG A 1 111 ? -33.445 -3.444 48.483 1.00 98.19 111 ARG A C 1
ATOM 892 O O . ARG A 1 111 ? -34.298 -3.635 49.341 1.00 98.19 111 ARG A O 1
ATOM 899 N N . ILE A 1 112 ? -32.538 -4.353 48.125 1.00 98.31 112 ILE A N 1
ATOM 900 C CA . ILE A 1 112 ? -32.408 -5.667 48.766 1.00 98.31 112 ILE A CA 1
ATOM 901 C C . ILE A 1 112 ? -32.061 -5.488 50.244 1.00 98.31 112 ILE A C 1
ATOM 903 O O . ILE A 1 112 ? -32.803 -5.987 51.084 1.00 98.31 112 ILE A O 1
ATOM 907 N N . VAL A 1 113 ? -31.035 -4.692 50.567 1.00 98.06 113 VAL A N 1
ATOM 908 C CA . VAL A 1 113 ? -30.645 -4.402 51.960 1.00 98.06 113 VAL A CA 1
ATOM 909 C C . VAL A 1 113 ? -31.828 -3.854 52.761 1.00 98.06 113 VAL A C 1
ATOM 911 O O . VAL A 1 113 ? -32.115 -4.330 53.857 1.00 98.06 113 VAL A O 1
ATOM 914 N N . LYS A 1 114 ? -32.580 -2.902 52.196 1.00 97.88 114 LYS A N 1
ATOM 915 C CA . LYS A 1 114 ? -33.765 -2.347 52.863 1.00 97.88 114 LYS A CA 1
ATOM 916 C C . LYS A 1 114 ? -34.840 -3.410 53.131 1.00 97.88 114 LYS A C 1
ATOM 918 O O . LYS A 1 114 ? -35.419 -3.431 54.214 1.00 97.88 114 LYS A O 1
ATOM 923 N N . ILE A 1 115 ? -35.110 -4.287 52.163 1.00 97.94 115 ILE A N 1
ATOM 924 C CA . ILE A 1 115 ? -36.077 -5.383 52.323 1.00 97.94 115 ILE A CA 1
ATOM 925 C C . ILE A 1 115 ? -35.605 -6.360 53.408 1.00 97.94 115 ILE A C 1
ATOM 927 O O . ILE A 1 115 ? -36.406 -6.774 54.242 1.00 97.94 115 ILE A O 1
ATOM 931 N N . GLU A 1 116 ? -34.317 -6.705 53.436 1.00 97.56 116 GLU A N 1
ATOM 932 C CA . GLU A 1 116 ? -33.740 -7.571 54.469 1.00 97.56 116 GLU A CA 1
ATOM 933 C C . GLU A 1 116 ? -33.883 -6.970 55.874 1.00 97.56 116 GLU A C 1
ATOM 935 O O . GLU A 1 116 ? -34.218 -7.684 56.822 1.00 97.56 116 GLU A O 1
ATOM 940 N N . GLU A 1 117 ? -33.672 -5.660 56.025 1.00 97.00 117 GLU A N 1
ATOM 941 C CA . GLU A 1 117 ? -33.894 -4.952 57.290 1.00 97.00 117 GLU A CA 1
ATOM 942 C C . GLU A 1 117 ? -35.367 -4.969 57.720 1.00 97.00 117 GLU A C 1
ATOM 944 O O . GLU A 1 117 ? -35.667 -5.234 58.886 1.00 97.00 117 GLU A O 1
ATOM 949 N N . GLU A 1 118 ? -36.296 -4.708 56.796 1.00 96.75 118 GLU A N 1
ATOM 950 C CA . GLU A 1 118 ? -37.738 -4.745 57.069 1.00 96.75 118 GLU A CA 1
ATOM 951 C C . GLU A 1 118 ? -38.206 -6.150 57.475 1.00 96.75 118 GLU A C 1
ATOM 953 O O . GLU A 1 118 ? -38.990 -6.289 58.416 1.00 96.75 118 GLU A O 1
ATOM 958 N N . LEU A 1 119 ? -37.697 -7.201 56.824 1.00 96.19 119 LEU A N 1
ATOM 959 C CA . LEU A 1 119 ? -37.992 -8.590 57.189 1.00 96.19 119 LEU A CA 1
ATOM 960 C C . LEU A 1 119 ? -37.469 -8.932 58.589 1.00 96.19 119 LEU A C 1
ATOM 962 O O . LEU A 1 119 ? -38.233 -9.438 59.410 1.00 96.19 119 LEU A O 1
ATOM 966 N N . LYS A 1 120 ? -36.218 -8.566 58.906 1.00 96.19 120 LYS A N 1
ATOM 967 C CA . LYS A 1 120 ? -35.644 -8.768 60.249 1.00 96.19 120 LYS A CA 1
ATOM 968 C C . LYS A 1 120 ? -36.481 -8.102 61.342 1.00 96.19 120 LYS A C 1
ATOM 970 O O . LYS A 1 120 ? -36.698 -8.709 62.388 1.00 96.19 120 LYS A O 1
ATOM 975 N N . ARG A 1 121 ? -36.974 -6.878 61.110 1.00 95.19 121 ARG A N 1
ATOM 976 C CA . ARG A 1 121 ? -37.853 -6.179 62.068 1.00 95.19 121 ARG A CA 1
ATOM 977 C C . ARG A 1 121 ? -39.166 -6.932 62.290 1.00 95.19 121 ARG A C 1
ATOM 979 O O . ARG A 1 121 ? -39.554 -7.145 63.434 1.00 95.19 121 ARG A O 1
ATOM 986 N N . ARG A 1 122 ? -39.813 -7.401 61.219 1.00 94.38 122 ARG A N 1
ATOM 987 C CA . ARG A 1 122 ? -41.079 -8.154 61.318 1.00 94.38 122 ARG A CA 1
ATOM 988 C C . ARG A 1 122 ? -40.929 -9.483 62.057 1.00 94.38 122 ARG A C 1
ATOM 990 O O . ARG A 1 122 ? -41.837 -9.878 62.785 1.00 94.38 122 ARG A O 1
ATOM 997 N N . ASP A 1 123 ? -39.807 -10.174 61.881 1.00 93.88 123 ASP A N 1
ATOM 998 C CA . ASP A 1 123 ? -39.541 -11.433 62.586 1.00 93.88 123 ASP A CA 1
ATOM 999 C C . ASP A 1 123 ? -39.275 -11.207 64.084 1.00 93.88 123 ASP A C 1
ATOM 1001 O O . ASP A 1 123 ? -39.709 -12.001 64.926 1.00 93.88 123 ASP A O 1
ATOM 1005 N N . GLN A 1 124 ? -38.629 -10.089 64.437 1.00 91.19 124 GLN A N 1
ATOM 1006 C CA . GLN A 1 124 ? -38.459 -9.668 65.830 1.00 91.19 124 GLN A CA 1
ATOM 1007 C C . GLN A 1 124 ? -39.800 -9.323 66.488 1.00 91.19 124 GLN A C 1
ATOM 1009 O O . GLN A 1 124 ? -40.059 -9.793 67.594 1.00 91.19 124 GLN A O 1
ATOM 1014 N N . GLU A 1 125 ? -40.668 -8.568 65.809 1.00 88.50 125 GLU A N 1
ATOM 1015 C CA . GLU A 1 125 ? -42.008 -8.214 66.305 1.00 88.50 125 GLU A CA 1
ATOM 1016 C C . GLU A 1 125 ? -42.874 -9.456 66.568 1.00 88.50 125 GLU A C 1
ATOM 1018 O O . GLU A 1 125 ? -43.514 -9.553 67.612 1.00 88.50 125 GLU A O 1
ATOM 1023 N N . LYS A 1 126 ? -42.847 -10.448 65.668 1.00 83.62 126 LYS A N 1
ATOM 1024 C CA . LYS A 1 126 ? -43.587 -11.710 65.842 1.00 83.62 126 LYS A CA 1
ATOM 1025 C C . LYS A 1 126 ? -43.061 -12.598 66.967 1.00 83.62 126 LYS A C 1
ATOM 1027 O O . LYS A 1 126 ? -43.831 -13.375 67.510 1.00 83.62 126 LYS A O 1
ATOM 1032 N N . SER A 1 127 ? -41.772 -12.523 67.291 1.00 76.56 127 SER A N 1
ATOM 1033 C CA . SER A 1 127 ? -41.175 -13.342 68.359 1.00 76.56 127 SER A CA 1
ATOM 1034 C C . SER A 1 127 ? -41.448 -12.793 69.767 1.00 76.56 127 SER A C 1
ATOM 1036 O O . SER A 1 127 ? -41.211 -13.497 70.744 1.00 76.56 127 SER A O 1
ATOM 1038 N N . HIS A 1 128 ? -41.917 -11.544 69.877 1.00 66.25 128 HIS A N 1
ATOM 1039 C CA . HIS A 1 128 ? -42.223 -10.869 71.147 1.00 66.25 128 HIS A CA 1
ATOM 1040 C C . HIS A 1 128 ? -43.734 -10.669 71.389 1.00 66.25 128 HIS A C 1
ATOM 1042 O O . HIS A 1 128 ? -44.099 -10.062 72.396 1.00 66.25 128 HIS A O 1
ATOM 1048 N N . SER A 1 129 ? -44.597 -11.155 70.487 1.00 59.03 129 SER A N 1
ATOM 1049 C CA . SER A 1 129 ? -46.065 -11.139 70.606 1.00 59.03 129 SER A CA 1
ATOM 1050 C C . SER A 1 129 ? -46.619 -12.531 70.872 1.00 59.03 129 SER A C 1
ATOM 1052 O O . SER A 1 129 ? -47.750 -12.569 71.406 1.00 59.03 129 SER A O 1
#

Radius of gyration: 45.11 Å; chains: 1; bounding box: 97×30×125 Å